Protein AF-A0A7T5RCH3-F1 (afdb_monomer_lite)

Secondary structure (DSSP, 8-state):
---SHHHHHHHHHHHHHHHHHTT--HHHHHHHHHHHHHTSHHHHHHHHHHHHHHHHHHTT-STT---SS-TTTHHHHHHHHHHHHHHHHHHHHHHHHHHHHHHHHHHHHHHHHHHHHHHHHHHHHHHHHHHHHTT-----HHHHHHTSPP-HHHHHHHHHHHHHHHHHHHHHHTT-

pLDDT: mean 76.49, std 12.59, range [43.56, 93.69]

Structure (mmCIF, N/CA/C/O backbone):
data_AF-A0A7T5RCH3-F1
#
_entry.id   AF-A0A7T5RCH3-F1
#
loop_
_atom_site.group_PDB
_atom_site.id
_atom_site.type_symbol
_atom_site.label_atom_id
_atom_site.label_alt_id
_atom_site.label_comp_id
_atom_site.label_asym_id
_atom_site.label_entity_id
_atom_site.label_seq_id
_atom_site.pdbx_PDB_ins_code
_atom_site.Cartn_x
_atom_site.Cartn_y
_atom_site.Cartn_z
_atom_site.occupancy
_atom_site.B_iso_or_equiv
_atom_site.auth_seq_id
_atom_site.auth_comp_id
_atom_site.auth_asym_id
_atom_site.auth_atom_id
_atom_site.pdbx_PDB_model_num
ATOM 1 N N . MET A 1 1 ? -32.963 -21.238 7.089 1.00 43.56 1 MET A N 1
ATOM 2 C CA . MET A 1 1 ? -32.958 -19.761 7.084 1.00 43.56 1 MET A CA 1
ATOM 3 C C . MET A 1 1 ? -31.568 -19.264 7.445 1.00 43.56 1 MET A C 1
ATOM 5 O O . MET A 1 1 ? -31.186 -19.370 8.603 1.00 43.56 1 MET A O 1
ATOM 9 N N . PRO A 1 2 ? -30.786 -18.849 6.441 1.00 51.53 2 PRO A N 1
ATOM 10 C CA . PRO A 1 2 ? -29.830 -17.753 6.627 1.00 51.53 2 PRO A CA 1
ATOM 11 C C . PRO A 1 2 ? -29.781 -16.801 5.396 1.00 51.53 2 PRO A C 1
ATOM 13 O O . PRO A 1 2 ? -30.253 -17.179 4.332 1.00 51.53 2 PRO A O 1
ATOM 16 N N . THR A 1 3 ? -29.162 -15.618 5.555 1.00 49.81 3 THR A N 1
ATOM 17 C CA . THR A 1 3 ? -28.469 -14.800 4.513 1.00 49.81 3 THR A CA 1
ATOM 18 C C . THR A 1 3 ? -29.142 -13.653 3.719 1.00 49.81 3 THR A C 1
ATOM 20 O O . THR A 1 3 ? -28.829 -13.486 2.542 1.00 49.81 3 THR A O 1
ATOM 23 N N . ASP A 1 4 ? -29.877 -12.726 4.352 1.00 52.31 4 ASP A N 1
ATOM 24 C CA . ASP A 1 4 ? -30.173 -11.414 3.710 1.00 52.31 4 ASP A CA 1
ATOM 25 C C . ASP A 1 4 ? -29.217 -10.269 4.105 1.00 52.31 4 ASP A C 1
ATOM 27 O O . ASP A 1 4 ? -28.968 -9.363 3.311 1.00 52.31 4 ASP A O 1
ATOM 31 N N . HIS A 1 5 ? -28.575 -10.318 5.276 1.00 52.34 5 HIS A N 1
ATOM 32 C CA . HIS A 1 5 ? -27.745 -9.192 5.737 1.00 52.34 5 HIS A CA 1
ATOM 33 C C . HIS A 1 5 ? -26.364 -9.084 5.062 1.00 52.34 5 HIS A C 1
ATOM 35 O O . HIS A 1 5 ? -25.821 -7.990 4.968 1.00 52.34 5 HIS A O 1
ATOM 41 N N . VAL A 1 6 ? -25.808 -10.182 4.531 1.00 51.22 6 VAL A N 1
ATOM 42 C CA . VAL A 1 6 ? -24.460 -10.186 3.914 1.00 51.22 6 VAL A CA 1
ATOM 43 C C . VAL A 1 6 ? -24.487 -9.757 2.438 1.00 51.22 6 VAL A C 1
ATOM 45 O O . VAL A 1 6 ? -23.517 -9.190 1.937 1.00 51.22 6 VAL A O 1
ATOM 48 N N . LYS A 1 7 ? -25.608 -9.961 1.726 1.00 46.22 7 LYS A N 1
ATOM 49 C CA . LYS A 1 7 ? -25.747 -9.532 0.320 1.00 46.22 7 LYS A CA 1
ATOM 50 C C . LYS A 1 7 ? -25.847 -8.010 0.176 1.00 46.22 7 LYS A C 1
ATOM 52 O O . LYS A 1 7 ? -25.325 -7.463 -0.794 1.00 46.22 7 LYS A O 1
ATOM 57 N N . SER A 1 8 ? -26.447 -7.327 1.151 1.00 52.16 8 SER A N 1
ATOM 58 C CA . SER A 1 8 ? -26.597 -5.866 1.139 1.00 52.16 8 SER A CA 1
ATOM 59 C C . SER A 1 8 ? -25.262 -5.126 1.257 1.00 52.16 8 SER A C 1
ATOM 61 O O . SER A 1 8 ? -25.078 -4.093 0.616 1.00 52.16 8 SER A O 1
ATOM 63 N N . SER A 1 9 ? -24.293 -5.674 1.998 1.00 53.88 9 SER A N 1
ATOM 64 C CA . SER A 1 9 ? -22.980 -5.045 2.196 1.00 53.88 9 SER A CA 1
ATOM 65 C C . SER A 1 9 ? -22.168 -4.956 0.899 1.00 53.88 9 SER A C 1
ATOM 67 O O . SER A 1 9 ? -21.557 -3.927 0.619 1.00 53.88 9 SER A O 1
ATOM 69 N N . HIS A 1 10 ? -22.210 -5.996 0.058 1.00 50.44 10 HIS A N 1
ATOM 70 C CA . HIS A 1 10 ? -21.542 -5.973 -1.249 1.00 50.44 10 HIS A CA 1
ATOM 71 C C . HIS A 1 10 ? -22.155 -4.939 -2.198 1.00 50.44 10 HIS A C 1
ATOM 73 O O . HIS A 1 10 ? -21.429 -4.266 -2.932 1.00 50.44 10 HIS A O 1
ATOM 79 N N . HIS A 1 11 ? -23.479 -4.790 -2.163 1.00 51.53 11 HIS A N 1
ATOM 80 C CA . HIS A 1 11 ? -24.181 -3.857 -3.034 1.00 51.53 11 HIS A CA 1
ATOM 81 C C . HIS A 1 11 ? -23.967 -2.396 -2.613 1.00 51.53 11 HIS A C 1
ATOM 83 O O . HIS A 1 11 ? -23.914 -1.526 -3.479 1.00 51.53 11 HIS A O 1
ATOM 89 N N . LEU A 1 12 ? -23.781 -2.133 -1.311 1.00 55.50 12 LEU A N 1
ATOM 90 C CA . LEU A 1 12 ? -23.448 -0.804 -0.788 1.00 55.50 12 LEU A CA 1
ATOM 91 C C . LEU A 1 12 ? -22.053 -0.343 -1.230 1.00 55.50 12 LEU A C 1
ATOM 93 O O . LEU A 1 12 ? -21.893 0.796 -1.666 1.00 55.50 12 LEU A O 1
ATOM 97 N N . ILE A 1 13 ? -21.051 -1.228 -1.186 1.00 55.00 13 ILE A N 1
ATOM 98 C CA . ILE A 1 13 ? -19.692 -0.902 -1.650 1.00 55.00 13 ILE A CA 1
ATOM 99 C C . ILE A 1 13 ? -19.693 -0.635 -3.164 1.00 55.00 13 ILE A C 1
ATOM 101 O O . ILE A 1 13 ? -19.118 0.357 -3.611 1.00 55.00 13 ILE A O 1
ATOM 105 N N . GLN A 1 14 ? -20.404 -1.457 -3.947 1.00 56.72 14 GLN A N 1
ATOM 106 C CA . GLN A 1 14 ? -20.543 -1.245 -5.392 1.00 56.72 14 GLN A CA 1
ATOM 107 C C . GLN A 1 14 ? -21.318 0.034 -5.739 1.00 56.72 14 GLN A C 1
ATOM 109 O O . GLN A 1 14 ? -20.950 0.715 -6.693 1.00 56.72 14 GLN A O 1
ATOM 114 N N . SER A 1 15 ? -22.356 0.405 -4.977 1.00 55.94 15 SER A N 1
ATOM 115 C CA . SER A 1 15 ? -23.106 1.644 -5.226 1.00 55.94 15 SER A CA 1
ATOM 116 C C . SER A 1 15 ? -22.305 2.900 -4.877 1.00 55.94 15 SER A C 1
ATOM 118 O O . SER A 1 15 ? -22.387 3.888 -5.604 1.00 55.94 15 SER A O 1
ATOM 120 N N . PHE A 1 16 ? -21.471 2.856 -3.830 1.00 55.66 16 PHE A N 1
ATOM 121 C CA . PHE A 1 16 ? -20.551 3.955 -3.510 1.00 55.66 16 PHE A CA 1
ATOM 122 C C . PHE A 1 16 ? -19.466 4.135 -4.582 1.00 55.66 16 PHE A C 1
ATOM 124 O O . PHE A 1 16 ? -19.156 5.267 -4.957 1.00 55.66 16 PHE A O 1
ATOM 131 N N . GLU A 1 17 ? -18.915 3.041 -5.122 1.00 54.72 17 GLU A N 1
ATOM 132 C CA . GLU A 1 17 ? -18.007 3.112 -6.275 1.00 54.72 17 GLU A CA 1
ATOM 133 C C . GLU A 1 17 ? -18.722 3.639 -7.532 1.00 54.72 17 GLU A C 1
ATOM 135 O O . GLU A 1 17 ? -18.164 4.476 -8.244 1.00 54.72 17 GLU A O 1
ATOM 140 N N . ALA A 1 18 ? -19.966 3.214 -7.784 1.00 52.56 18 ALA A N 1
ATOM 141 C CA . ALA A 1 18 ? -20.749 3.607 -8.957 1.00 52.56 18 ALA A CA 1
ATOM 142 C C . ALA A 1 18 ? -21.100 5.107 -8.991 1.00 52.56 18 ALA A C 1
ATOM 144 O O . ALA A 1 18 ? -20.992 5.732 -10.050 1.00 52.56 18 ALA A O 1
ATOM 145 N N . ASP A 1 19 ? -21.441 5.718 -7.853 1.00 55.50 19 ASP A N 1
ATOM 146 C CA . ASP A 1 19 ? -21.736 7.158 -7.792 1.00 55.50 19 ASP A CA 1
ATOM 147 C C . ASP A 1 19 ? -20.471 8.027 -7.902 1.00 55.50 19 ASP A C 1
ATOM 149 O O . ASP A 1 19 ? -20.482 9.087 -8.533 1.00 55.50 19 ASP A O 1
ATOM 153 N N . GLN A 1 20 ? -19.331 7.538 -7.404 1.00 54.44 20 GLN A N 1
ATOM 154 C CA . GLN A 1 20 ? -18.017 8.174 -7.582 1.00 54.44 20 GLN A CA 1
ATOM 155 C C . GLN A 1 20 ? -17.480 8.065 -9.022 1.00 54.44 20 GLN A C 1
ATOM 157 O O . GLN A 1 20 ? -16.565 8.802 -9.405 1.00 54.44 20 GLN A O 1
ATOM 162 N N . LEU A 1 21 ? -18.014 7.151 -9.838 1.00 53.50 21 LEU A N 1
ATOM 163 C CA . LEU A 1 21 ? -17.623 6.968 -11.240 1.00 53.50 21 LEU A CA 1
ATOM 164 C C . LEU A 1 21 ? -18.327 7.948 -12.192 1.00 53.50 21 LEU A C 1
ATOM 166 O O . LEU A 1 21 ? -17.796 8.233 -13.268 1.00 53.50 21 LEU A O 1
ATOM 170 N N . LYS A 1 22 ? -19.474 8.518 -11.798 1.00 53.25 22 LYS A N 1
ATOM 171 C CA . LYS A 1 22 ? -20.331 9.318 -12.692 1.00 53.25 22 LYS A CA 1
ATOM 172 C C . LYS A 1 22 ? -19.763 10.702 -13.044 1.00 53.25 22 LYS A C 1
ATOM 174 O O . LYS A 1 22 ? -20.116 11.248 -14.082 1.00 53.25 22 LYS A O 1
ATOM 179 N N . ASN A 1 23 ? -18.823 11.216 -12.244 1.00 53.50 23 ASN A N 1
ATOM 180 C CA . ASN A 1 23 ? -18.132 12.496 -12.466 1.00 53.50 23 ASN A CA 1
ATOM 181 C C . ASN A 1 23 ? -16.601 12.348 -12.577 1.00 53.50 23 ASN A C 1
ATOM 183 O O . ASN A 1 23 ? -15.857 13.273 -12.250 1.00 53.50 23 ASN A O 1
ATOM 187 N N . ARG A 1 24 ? -16.092 11.192 -13.030 1.00 58.94 24 ARG A N 1
ATOM 188 C CA . ARG A 1 24 ? -14.644 11.016 -13.218 1.00 58.94 24 ARG A CA 1
ATOM 189 C C . ARG A 1 24 ? -14.168 11.855 -14.411 1.00 58.94 24 ARG A C 1
ATOM 191 O O . ARG A 1 24 ? -14.601 11.605 -15.538 1.00 58.94 24 ARG A O 1
ATOM 198 N N . PRO A 1 25 ? -13.236 12.801 -14.223 1.00 67.94 25 PRO A N 1
ATOM 199 C CA . PRO A 1 25 ? -12.561 13.418 -15.351 1.00 67.94 25 PRO A CA 1
ATOM 200 C C . PRO A 1 25 ? -11.843 12.334 -16.171 1.00 67.94 25 PRO A C 1
ATOM 202 O O . PRO A 1 25 ? -11.264 11.394 -15.620 1.00 67.94 25 PRO A O 1
ATOM 205 N N . LYS A 1 26 ? -11.906 12.450 -17.503 1.00 65.62 26 LYS A N 1
ATOM 206 C CA . LYS A 1 26 ? -11.494 11.402 -18.461 1.00 65.62 26 LYS A CA 1
ATOM 207 C C . LYS A 1 26 ? -10.069 10.871 -18.229 1.00 65.62 26 LYS A C 1
ATOM 209 O O . LYS A 1 26 ? -9.797 9.716 -18.542 1.00 65.62 26 LYS A O 1
ATOM 214 N N . PHE A 1 27 ? -9.185 11.672 -17.628 1.00 65.62 27 PHE A N 1
ATOM 215 C CA . PHE A 1 27 ? -7.818 11.268 -17.289 1.00 65.62 27 PHE A CA 1
ATOM 216 C C . PHE A 1 27 ? -7.749 10.117 -16.274 1.00 65.62 27 PHE A C 1
ATOM 218 O O . PHE A 1 27 ? -6.837 9.304 -16.360 1.00 65.62 27 PHE A O 1
ATOM 225 N N . ILE A 1 28 ? -8.715 9.992 -15.356 1.00 66.06 28 ILE A N 1
ATOM 226 C CA . ILE A 1 28 ? -8.702 8.923 -14.345 1.00 66.06 28 ILE A CA 1
ATOM 227 C C . ILE A 1 28 ? -9.024 7.568 -14.981 1.00 66.06 28 ILE A C 1
ATOM 229 O O . ILE A 1 28 ? -8.384 6.574 -14.661 1.00 66.06 28 ILE A O 1
ATOM 233 N N . GLN A 1 29 ? -9.954 7.527 -15.940 1.00 70.12 29 GLN A N 1
ATOM 234 C CA . GLN A 1 29 ? -10.262 6.293 -16.676 1.00 70.12 29 GLN A CA 1
ATOM 235 C C . GLN A 1 29 ? -9.066 5.819 -17.512 1.00 70.12 29 GLN A C 1
ATOM 237 O O . GLN A 1 29 ? -8.827 4.620 -17.646 1.00 70.12 29 GLN A O 1
ATOM 242 N N . ILE A 1 30 ? -8.308 6.768 -18.069 1.00 67.44 30 ILE A N 1
ATOM 243 C CA . ILE A 1 30 ? -7.071 6.482 -18.797 1.00 67.44 30 ILE A CA 1
ATOM 244 C C . ILE A 1 30 ? -6.010 5.963 -17.821 1.00 67.44 30 ILE A C 1
ATOM 246 O O . ILE A 1 30 ? -5.424 4.918 -18.082 1.00 67.44 30 ILE A O 1
ATOM 250 N N . ALA A 1 31 ? -5.821 6.621 -16.674 1.00 66.75 31 ALA A N 1
ATOM 251 C CA . ALA A 1 31 ? -4.885 6.185 -15.639 1.00 66.75 31 ALA A CA 1
ATOM 252 C C . ALA A 1 31 ? -5.197 4.772 -15.117 1.00 66.75 31 ALA A C 1
ATOM 254 O O . ALA A 1 31 ? -4.275 3.992 -14.901 1.00 66.75 31 ALA A O 1
ATOM 255 N N . ASP A 1 32 ? -6.473 4.401 -14.982 1.00 68.62 32 ASP A N 1
ATOM 256 C CA . ASP A 1 32 ? -6.874 3.059 -14.545 1.00 68.62 32 ASP A CA 1
ATOM 257 C C . ASP A 1 32 ? -6.540 1.975 -15.562 1.00 68.62 32 ASP A C 1
ATOM 259 O O . ASP A 1 32 ? -5.973 0.941 -15.207 1.00 68.62 32 ASP A O 1
ATOM 263 N N . ARG A 1 33 ? -6.823 2.225 -16.844 1.00 71.06 33 ARG A N 1
ATOM 264 C CA . ARG A 1 33 ? -6.432 1.300 -17.916 1.00 71.06 33 ARG A CA 1
ATOM 265 C C . ARG A 1 33 ? -4.919 1.186 -18.025 1.00 71.06 33 ARG A C 1
ATOM 267 O O . ARG A 1 33 ? -4.406 0.084 -18.169 1.00 71.06 33 ARG A O 1
ATOM 274 N N . LEU A 1 34 ? -4.215 2.310 -17.922 1.00 69.62 34 LEU A N 1
ATOM 275 C CA . LEU A 1 34 ? -2.758 2.337 -17.923 1.00 69.62 34 LEU A CA 1
ATOM 276 C C . LEU A 1 34 ? -2.191 1.560 -16.732 1.00 69.62 34 LEU A C 1
ATOM 278 O O . LEU A 1 34 ? -1.319 0.728 -16.925 1.00 69.62 34 LEU A O 1
ATOM 282 N N . THR A 1 35 ? -2.728 1.739 -15.526 1.00 71.62 35 THR A N 1
ATOM 283 C CA . THR A 1 35 ? -2.286 1.005 -14.329 1.00 71.62 35 THR A CA 1
ATOM 284 C C . THR A 1 35 ? -2.465 -0.506 -14.493 1.00 71.62 35 THR A C 1
ATOM 286 O O . THR A 1 35 ? -1.573 -1.273 -14.138 1.00 71.62 35 THR A O 1
ATOM 289 N N . LEU A 1 36 ? -3.586 -0.946 -15.074 1.00 71.19 36 LEU A N 1
ATOM 290 C CA . LEU A 1 36 ? -3.833 -2.364 -15.361 1.00 71.19 36 LEU A CA 1
ATOM 291 C C . LEU A 1 36 ? -2.871 -2.928 -16.418 1.00 71.19 36 LEU A C 1
ATOM 293 O O . LEU A 1 36 ? -2.423 -4.066 -16.294 1.00 71.19 36 LEU A O 1
ATOM 297 N N . LEU A 1 37 ? -2.537 -2.138 -17.442 1.00 66.94 37 LEU A N 1
ATOM 298 C CA . LEU A 1 37 ? -1.593 -2.531 -18.490 1.00 66.94 37 LEU A CA 1
ATOM 299 C C . LEU A 1 37 ? -0.149 -2.579 -17.969 1.00 66.94 37 LEU A C 1
ATOM 301 O O . LEU A 1 37 ? 0.542 -3.568 -18.194 1.00 66.94 37 LEU A O 1
ATOM 305 N N . PHE A 1 38 ? 0.283 -1.559 -17.225 1.00 71.19 38 PHE A N 1
ATOM 306 C CA . PHE A 1 38 ? 1.629 -1.463 -16.653 1.00 71.19 38 PHE A CA 1
ATOM 307 C C . PHE A 1 38 ? 1.869 -2.443 -15.498 1.00 71.19 38 PHE A C 1
ATOM 309 O O . PHE A 1 38 ? 3.001 -2.864 -15.280 1.00 71.19 38 PHE A O 1
ATOM 316 N N . GLY A 1 39 ? 0.820 -2.845 -14.776 1.00 66.88 39 GLY A N 1
ATOM 317 C CA . GLY A 1 39 ? 0.901 -3.869 -13.731 1.00 66.88 39 GLY A CA 1
ATOM 318 C C . GLY A 1 39 ? 0.959 -5.308 -14.257 1.00 66.88 39 GLY A C 1
ATOM 319 O O . GLY A 1 39 ? 1.123 -6.237 -13.469 1.00 66.88 39 GLY A O 1
ATOM 320 N N . SER A 1 40 ? 0.808 -5.521 -15.569 1.00 80.38 40 SER A N 1
ATOM 321 C CA . SER A 1 40 ? 0.831 -6.856 -16.163 1.00 80.38 40 SER A CA 1
ATOM 322 C C . SER A 1 40 ? 2.256 -7.318 -16.455 1.00 80.38 40 SER A C 1
ATOM 324 O O . SER A 1 40 ? 3.040 -6.617 -17.096 1.00 80.38 40 SER A O 1
ATOM 326 N N . ILE A 1 41 ? 2.556 -8.572 -16.103 1.00 81.75 41 ILE A N 1
ATOM 327 C CA . ILE A 1 41 ? 3.815 -9.241 -16.468 1.00 81.75 41 ILE A CA 1
ATOM 328 C C . ILE A 1 41 ? 4.062 -9.232 -17.988 1.00 81.75 41 ILE A C 1
ATOM 330 O O . ILE A 1 41 ? 5.204 -9.235 -18.441 1.00 81.75 41 ILE A O 1
ATOM 334 N N . SER A 1 42 ? 2.994 -9.150 -18.789 1.00 82.44 42 SER A N 1
ATOM 335 C CA . SER A 1 42 ? 3.081 -9.087 -20.252 1.00 82.44 42 SER A CA 1
ATOM 336 C C . SER A 1 42 ? 3.725 -7.789 -20.754 1.00 82.44 42 SER A C 1
ATOM 338 O O . SER A 1 42 ? 4.464 -7.820 -21.735 1.00 82.44 42 SER A O 1
ATOM 340 N N . PHE A 1 43 ? 3.492 -6.655 -20.081 1.00 84.12 43 PHE A N 1
ATOM 341 C CA . PHE A 1 43 ? 4.088 -5.368 -20.457 1.00 84.12 43 PHE A CA 1
ATOM 342 C C . PHE A 1 43 ? 5.599 -5.344 -20.194 1.00 84.12 43 PHE A C 1
ATOM 344 O O . PHE A 1 43 ? 6.369 -4.835 -21.008 1.00 84.12 43 PHE A O 1
ATOM 351 N N . PHE A 1 44 ? 6.034 -5.954 -19.089 1.00 84.75 44 PHE A N 1
ATOM 352 C CA . PHE A 1 44 ? 7.454 -6.117 -18.784 1.00 84.75 44 PHE A CA 1
ATOM 353 C C . PHE A 1 44 ? 8.172 -6.945 -19.860 1.00 84.75 44 PHE A C 1
ATOM 355 O O . PHE A 1 44 ? 9.215 -6.533 -20.366 1.00 84.75 44 PHE A O 1
ATOM 362 N N . ILE A 1 45 ? 7.585 -8.079 -20.260 1.00 88.19 45 ILE A N 1
ATOM 363 C CA . ILE A 1 45 ? 8.148 -8.950 -21.303 1.00 88.19 45 ILE A CA 1
ATOM 364 C C . ILE A 1 45 ? 8.228 -8.219 -22.650 1.00 88.19 45 ILE A C 1
ATOM 366 O O . ILE A 1 45 ? 9.238 -8.329 -23.343 1.00 88.19 45 ILE A O 1
ATOM 370 N N . LEU A 1 46 ? 7.197 -7.444 -23.008 1.00 89.31 46 LEU A N 1
ATOM 371 C CA . LEU A 1 46 ? 7.185 -6.646 -24.236 1.00 89.31 46 LEU A CA 1
ATOM 372 C C . LEU A 1 46 ? 8.343 -5.636 -24.272 1.00 89.31 46 LEU A C 1
ATOM 374 O O . LEU A 1 46 ? 9.042 -5.558 -25.279 1.00 89.31 46 LEU A O 1
ATOM 378 N N . ASN A 1 47 ? 8.576 -4.905 -23.178 1.00 88.19 47 ASN A N 1
ATOM 379 C CA . ASN A 1 47 ? 9.686 -3.950 -23.087 1.00 88.19 47 ASN A CA 1
ATOM 380 C C . ASN A 1 47 ? 11.051 -4.632 -23.129 1.00 88.19 47 ASN A C 1
ATOM 382 O O . ASN A 1 47 ? 11.941 -4.185 -23.847 1.00 88.19 47 ASN A O 1
ATOM 386 N N . ALA A 1 48 ? 11.210 -5.753 -22.422 1.00 88.44 48 ALA A N 1
ATOM 387 C CA . ALA A 1 48 ? 12.443 -6.531 -22.477 1.00 88.44 48 ALA A CA 1
ATOM 388 C C . ALA A 1 48 ? 12.758 -6.986 -23.914 1.00 88.44 48 ALA A C 1
ATOM 390 O O . ALA A 1 48 ? 13.894 -6.859 -24.371 1.00 88.44 48 ALA A O 1
ATOM 391 N N . LEU A 1 49 ? 11.746 -7.455 -24.653 1.00 92.31 49 LEU A N 1
ATOM 392 C CA . LEU A 1 49 ? 11.891 -7.845 -26.055 1.00 92.31 49 LEU A CA 1
ATOM 393 C C . LEU A 1 49 ? 12.235 -6.639 -26.939 1.00 92.31 49 LEU A C 1
ATOM 395 O O . LEU A 1 49 ? 13.140 -6.740 -27.765 1.00 92.31 49 LEU A O 1
ATOM 399 N N . LEU A 1 50 ? 11.576 -5.495 -26.733 1.00 89.88 50 LEU A N 1
ATOM 400 C CA . LEU A 1 50 ? 11.877 -4.247 -27.438 1.00 89.88 50 LEU A CA 1
ATOM 401 C C . LEU A 1 50 ? 13.349 -3.843 -27.260 1.00 89.88 50 LEU A C 1
ATOM 403 O O . LEU A 1 50 ? 14.015 -3.546 -28.251 1.00 89.88 50 LEU A O 1
ATOM 407 N N . PHE A 1 51 ? 13.882 -3.890 -26.034 1.00 88.88 51 PHE A N 1
ATOM 408 C CA . PHE A 1 51 ? 15.290 -3.577 -25.770 1.00 88.88 51 PHE A CA 1
ATOM 409 C C . PHE A 1 51 ? 16.242 -4.558 -26.450 1.00 88.88 51 PHE A C 1
ATOM 411 O O . PHE A 1 51 ? 17.220 -4.131 -27.060 1.00 88.88 51 PHE A O 1
ATOM 418 N N . ILE A 1 52 ? 15.948 -5.861 -26.404 1.00 88.75 52 ILE A N 1
ATOM 419 C CA . ILE A 1 52 ? 16.759 -6.883 -27.081 1.00 88.75 52 ILE A CA 1
ATOM 420 C C . ILE A 1 52 ? 16.792 -6.626 -28.592 1.00 88.75 52 ILE A C 1
ATOM 422 O O . ILE A 1 52 ? 17.864 -6.643 -29.197 1.00 88.75 52 ILE A O 1
ATOM 426 N N . VAL A 1 53 ? 15.635 -6.345 -29.199 1.00 87.56 53 VAL A N 1
ATOM 427 C CA . VAL A 1 53 ? 15.526 -6.036 -30.632 1.00 87.56 53 VAL A CA 1
ATOM 428 C C . VAL A 1 53 ? 16.277 -4.747 -30.972 1.00 87.56 53 VAL A C 1
ATOM 430 O O . VAL A 1 53 ? 17.017 -4.717 -31.954 1.00 87.56 53 VAL A O 1
ATOM 433 N N . TRP A 1 54 ? 16.153 -3.702 -30.149 1.00 85.56 54 TRP A N 1
ATOM 434 C CA . TRP A 1 54 ? 16.852 -2.432 -30.357 1.00 85.56 54 TRP A CA 1
ATOM 435 C C . TRP A 1 54 ? 18.371 -2.600 -30.321 1.00 85.56 54 TRP A C 1
ATOM 437 O O . TRP A 1 54 ? 19.072 -2.095 -31.201 1.00 85.56 54 TRP A O 1
ATOM 447 N N . ILE A 1 55 ? 18.883 -3.342 -29.336 1.00 84.19 55 ILE A N 1
ATOM 448 C CA . ILE A 1 55 ? 20.313 -3.638 -29.212 1.00 84.19 55 ILE A CA 1
ATOM 449 C C . ILE A 1 55 ? 20.780 -4.478 -30.406 1.00 84.19 55 ILE A C 1
ATOM 451 O O . ILE A 1 55 ? 21.806 -4.155 -31.000 1.00 84.19 55 ILE A O 1
ATOM 455 N N . ALA A 1 56 ? 20.029 -5.508 -30.812 1.00 83.56 56 ALA A N 1
ATOM 456 C CA . ALA A 1 56 ? 20.381 -6.347 -31.959 1.00 83.56 56 ALA A CA 1
ATOM 457 C C . ALA A 1 56 ? 20.477 -5.544 -33.272 1.00 83.56 56 ALA A C 1
ATOM 459 O O . ALA A 1 56 ? 21.429 -5.721 -34.034 1.00 83.56 56 ALA A O 1
ATOM 460 N N . ILE A 1 57 ? 19.543 -4.616 -33.514 1.00 82.06 57 ILE A N 1
ATOM 461 C CA . ILE A 1 57 ? 19.572 -3.728 -34.688 1.00 82.06 57 ILE A CA 1
ATOM 462 C C . ILE A 1 57 ? 20.787 -2.789 -34.626 1.00 82.06 57 ILE A C 1
ATOM 464 O O . ILE A 1 57 ? 21.527 -2.681 -35.603 1.00 82.06 57 ILE A O 1
ATOM 468 N N . ASN A 1 58 ? 21.043 -2.154 -33.478 1.00 78.81 58 ASN A N 1
ATOM 469 C CA . ASN A 1 58 ? 22.119 -1.163 -33.345 1.00 78.81 58 ASN A CA 1
ATOM 470 C C . ASN A 1 58 ? 23.527 -1.766 -33.172 1.00 78.81 58 ASN A C 1
ATOM 472 O O . ASN A 1 58 ? 24.515 -1.066 -33.370 1.00 78.81 58 ASN A O 1
ATOM 476 N N . THR A 1 59 ? 23.644 -3.064 -32.875 1.00 74.94 59 THR A N 1
ATOM 477 C CA . THR A 1 59 ? 24.933 -3.791 -32.832 1.00 74.94 59 THR A CA 1
ATOM 478 C C . THR A 1 59 ? 25.374 -4.272 -34.226 1.00 74.94 59 THR A C 1
ATOM 480 O O . THR A 1 59 ? 26.418 -4.900 -34.373 1.00 74.94 59 THR A O 1
ATOM 483 N N . GLY A 1 60 ? 24.602 -3.976 -35.279 1.00 68.44 60 GLY A N 1
ATOM 484 C CA . GLY A 1 60 ? 24.968 -4.323 -36.655 1.00 68.44 60 GLY A CA 1
ATOM 485 C C . GLY A 1 60 ? 24.714 -5.789 -37.021 1.00 68.44 60 GLY A C 1
ATOM 486 O O . GLY A 1 60 ? 25.215 -6.258 -38.038 1.00 68.44 60 GLY A O 1
ATOM 487 N N . PHE A 1 61 ? 23.911 -6.514 -36.231 1.00 63.97 61 PHE A N 1
ATOM 488 C CA . PHE A 1 61 ? 23.491 -7.886 -36.550 1.00 63.97 61 PHE A CA 1
ATOM 489 C C . PHE A 1 61 ? 22.522 -7.952 -37.744 1.00 63.97 61 PHE A C 1
ATOM 491 O O . PHE A 1 61 ? 22.308 -9.028 -38.300 1.00 63.97 61 PHE A O 1
ATOM 498 N N . VAL A 1 62 ? 21.929 -6.818 -38.142 1.00 67.81 62 VAL A N 1
ATOM 499 C CA . VAL A 1 62 ? 20.975 -6.726 -39.254 1.00 67.81 62 VAL A CA 1
ATOM 500 C C . VAL A 1 62 ? 21.664 -6.101 -40.476 1.00 67.81 62 VAL A C 1
ATOM 502 O O . VAL A 1 62 ? 21.894 -4.888 -40.491 1.00 67.81 62 VAL A O 1
ATOM 505 N N . PRO A 1 63 ? 21.977 -6.887 -41.523 1.00 55.25 63 PRO A N 1
ATOM 506 C CA . PRO A 1 63 ? 22.697 -6.416 -42.702 1.00 55.25 63 PRO A CA 1
ATOM 507 C C . PRO A 1 63 ? 21.760 -5.639 -43.640 1.00 55.25 63 PRO A C 1
ATOM 509 O O . PRO A 1 63 ? 21.398 -6.141 -44.692 1.00 55.25 63 PRO A O 1
ATOM 512 N N . PHE A 1 64 ? 21.309 -4.449 -43.228 1.00 62.91 64 PHE A N 1
ATOM 513 C CA . PHE A 1 64 ? 20.682 -3.419 -44.086 1.00 62.91 64 PHE A CA 1
ATOM 514 C C . PHE A 1 64 ? 20.324 -2.122 -43.332 1.00 62.91 64 PHE A C 1
ATOM 516 O O . PHE A 1 64 ? 19.890 -1.154 -43.956 1.00 62.91 64 PHE A O 1
ATOM 523 N N . VAL A 1 65 ? 20.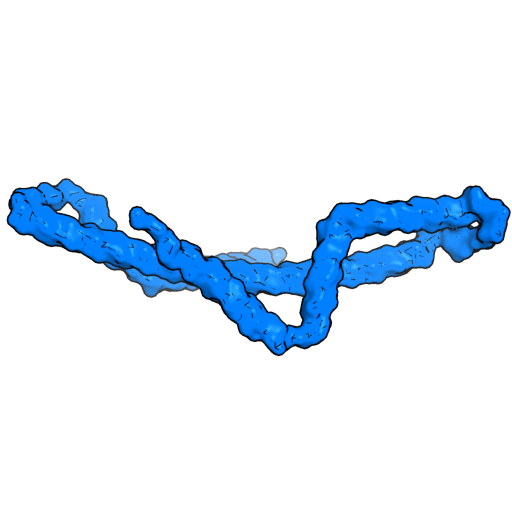464 -2.085 -42.000 1.00 67.88 65 VAL A N 1
ATOM 524 C CA . VAL A 1 65 ? 20.065 -0.931 -41.183 1.00 67.88 65 VAL A CA 1
ATOM 525 C C . VAL A 1 65 ? 21.315 -0.154 -40.754 1.00 67.88 65 VAL A C 1
ATOM 527 O O . VAL A 1 65 ? 22.199 -0.747 -40.133 1.00 67.88 65 VAL A O 1
ATOM 530 N N . PRO A 1 66 ? 21.432 1.149 -41.075 1.00 67.69 66 PRO A N 1
ATOM 531 C CA . PRO A 1 66 ? 22.522 1.968 -40.558 1.00 67.69 66 PRO A CA 1
ATOM 532 C C . PRO A 1 66 ? 22.423 2.071 -39.031 1.00 67.69 66 PRO A C 1
ATOM 534 O O . PRO A 1 66 ? 21.336 2.265 -38.487 1.00 67.69 66 PRO A O 1
ATOM 537 N N . VAL A 1 67 ? 23.563 1.947 -38.345 1.00 68.62 67 VAL A N 1
ATOM 538 C CA . VAL A 1 67 ? 23.649 2.094 -36.884 1.00 68.62 67 VAL A CA 1
ATOM 539 C C . VAL A 1 67 ? 23.239 3.521 -36.517 1.00 68.62 67 VAL A C 1
ATOM 541 O O . VAL A 1 67 ? 23.965 4.470 -36.809 1.00 68.62 67 VAL A O 1
ATOM 544 N N . PHE A 1 68 ? 22.055 3.667 -35.922 1.00 71.94 68 PHE A N 1
ATOM 545 C CA . PHE A 1 68 ? 21.465 4.966 -35.590 1.00 71.94 68 PHE A CA 1
ATOM 546 C C . PHE A 1 68 ? 21.741 5.379 -34.139 1.00 71.94 68 PHE A C 1
ATOM 548 O O . PHE A 1 68 ? 21.875 6.566 -33.857 1.00 71.94 68 PHE A O 1
ATOM 555 N N . ASP A 1 69 ? 21.882 4.409 -33.232 1.00 78.50 69 ASP A N 1
ATOM 556 C CA . ASP A 1 69 ? 22.182 4.613 -31.812 1.00 78.50 69 ASP A CA 1
ATOM 557 C C . ASP A 1 69 ? 23.443 3.810 -31.425 1.00 78.50 69 ASP A C 1
ATOM 559 O O . ASP A 1 69 ? 23.339 2.688 -30.926 1.00 78.50 69 ASP A O 1
ATOM 563 N N . PRO A 1 70 ? 24.657 4.323 -31.714 1.00 75.31 70 PRO A N 1
ATOM 564 C CA . PRO A 1 70 ? 25.904 3.667 -31.331 1.00 75.31 70 PRO A CA 1
ATOM 565 C C . PRO A 1 70 ? 26.032 3.546 -29.811 1.00 75.31 70 PRO A C 1
ATOM 567 O O . PRO A 1 70 ? 25.512 4.375 -29.061 1.00 75.31 70 PRO A O 1
ATOM 570 N N . TYR A 1 71 ? 26.798 2.556 -29.345 1.00 73.19 71 TYR A N 1
ATOM 571 C CA . TYR A 1 71 ? 27.177 2.449 -27.933 1.00 73.19 71 TYR A CA 1
ATOM 572 C C . TYR A 1 71 ? 27.760 3.796 -27.458 1.00 73.19 71 TYR A C 1
ATOM 574 O O . TYR A 1 71 ? 28.721 4.269 -28.074 1.00 73.19 71 TYR A O 1
ATOM 582 N N . PRO A 1 72 ? 27.193 4.457 -26.427 1.00 74.56 72 PRO A N 1
ATOM 583 C CA . PRO A 1 72 ? 26.462 3.907 -25.273 1.00 74.56 72 PRO A CA 1
ATOM 584 C C . PRO A 1 72 ? 24.911 3.940 -25.326 1.00 74.56 72 PRO A C 1
ATOM 586 O O . PRO A 1 72 ? 24.281 3.921 -24.273 1.00 74.56 72 PRO A O 1
ATOM 589 N N . PHE A 1 73 ? 24.279 3.973 -26.505 1.00 84.12 73 PHE A N 1
ATOM 590 C CA . PHE A 1 73 ? 22.812 3.989 -26.686 1.00 84.12 73 PHE A CA 1
ATOM 591 C C . PHE A 1 73 ? 22.105 5.187 -26.020 1.00 84.12 73 PHE A C 1
ATOM 593 O O . PHE A 1 73 ? 21.265 5.044 -25.119 1.00 84.12 73 PHE A O 1
ATOM 600 N N . ILE A 1 74 ? 22.467 6.406 -26.428 1.00 84.50 74 ILE A N 1
ATOM 601 C CA . ILE A 1 74 ? 21.949 7.638 -25.814 1.00 84.50 74 ILE A CA 1
ATOM 602 C C . ILE A 1 74 ? 20.443 7.812 -26.045 1.00 84.50 74 ILE A C 1
ATOM 604 O O . ILE A 1 74 ? 19.736 8.289 -25.155 1.00 84.50 74 ILE A O 1
ATOM 608 N N . LEU A 1 75 ? 19.933 7.395 -27.208 1.00 86.25 75 LEU A N 1
ATOM 609 C CA . LEU A 1 75 ? 18.517 7.545 -27.547 1.00 86.25 75 LEU A CA 1
ATOM 610 C C . LEU A 1 75 ? 17.647 6.565 -26.765 1.00 86.25 75 LEU A C 1
ATOM 612 O O . LEU A 1 75 ? 16.617 6.967 -26.218 1.00 86.25 75 LEU A O 1
ATOM 616 N N . LEU A 1 76 ? 18.086 5.308 -26.650 1.00 87.81 76 LEU A N 1
ATOM 617 C CA . LEU A 1 76 ? 17.422 4.321 -25.800 1.00 87.81 76 LEU A CA 1
ATOM 618 C C . LEU A 1 76 ? 17.396 4.791 -24.344 1.00 87.81 76 LEU A C 1
ATOM 620 O O . LEU A 1 76 ? 16.347 4.764 -23.708 1.00 87.81 76 LEU A O 1
ATOM 624 N N . THR A 1 77 ? 18.523 5.289 -23.829 1.00 88.69 77 THR A N 1
ATOM 625 C CA . THR A 1 77 ? 18.617 5.771 -22.442 1.00 88.69 77 THR A CA 1
ATOM 626 C C . THR A 1 77 ? 17.650 6.928 -22.173 1.00 88.69 77 THR A C 1
ATOM 628 O O . THR A 1 77 ? 16.940 6.929 -21.165 1.00 88.69 77 THR A O 1
ATOM 631 N N . MET A 1 78 ? 17.566 7.892 -23.095 1.00 90.06 78 MET A N 1
ATOM 632 C CA . MET A 1 78 ? 16.600 8.994 -23.029 1.00 90.06 78 MET A CA 1
ATOM 633 C C . MET A 1 78 ? 15.156 8.478 -22.993 1.00 90.06 78 MET A C 1
ATOM 635 O O . MET A 1 78 ? 14.388 8.878 -22.118 1.00 90.06 78 MET A O 1
ATOM 639 N N . PHE A 1 79 ? 14.798 7.555 -23.890 1.00 89.31 79 PHE A N 1
ATOM 640 C CA . PHE A 1 79 ? 13.453 6.981 -23.937 1.00 89.31 79 PHE A CA 1
ATOM 641 C C . PHE A 1 79 ? 13.089 6.247 -22.639 1.00 89.31 79 PHE A C 1
ATOM 643 O O . PHE A 1 79 ? 12.044 6.525 -22.055 1.00 89.31 79 PHE A O 1
ATOM 650 N N . VAL A 1 80 ? 13.984 5.390 -22.136 1.00 90.25 80 VAL A N 1
ATOM 651 C CA . VAL A 1 80 ? 13.782 4.634 -20.889 1.00 90.25 80 VAL A CA 1
ATOM 652 C C . VAL A 1 80 ? 13.634 5.563 -19.686 1.00 90.25 80 VAL A C 1
ATOM 654 O O . VAL A 1 80 ? 12.764 5.351 -18.844 1.00 90.25 80 VAL A O 1
ATOM 657 N N . SER A 1 81 ? 14.451 6.616 -19.594 1.00 93.69 81 SER A N 1
ATOM 658 C CA . SER A 1 81 ? 14.339 7.585 -18.496 1.00 93.69 81 SER A CA 1
ATOM 659 C C . SER A 1 81 ? 12.995 8.317 -18.498 1.00 93.69 81 SER A C 1
ATOM 661 O O . SER A 1 81 ? 12.376 8.477 -17.444 1.00 93.69 81 SER A O 1
ATOM 663 N N . LEU A 1 82 ? 12.504 8.705 -19.678 1.00 93.06 82 LEU A N 1
ATOM 664 C CA . LEU A 1 82 ? 11.200 9.337 -19.821 1.00 93.06 82 LEU A CA 1
ATOM 665 C C . LEU A 1 82 ? 10.075 8.360 -19.454 1.00 93.06 82 LEU A C 1
ATOM 667 O O . LEU A 1 82 ? 9.179 8.716 -18.688 1.00 93.06 82 LEU A O 1
ATOM 671 N N . GLU A 1 83 ? 10.147 7.124 -19.949 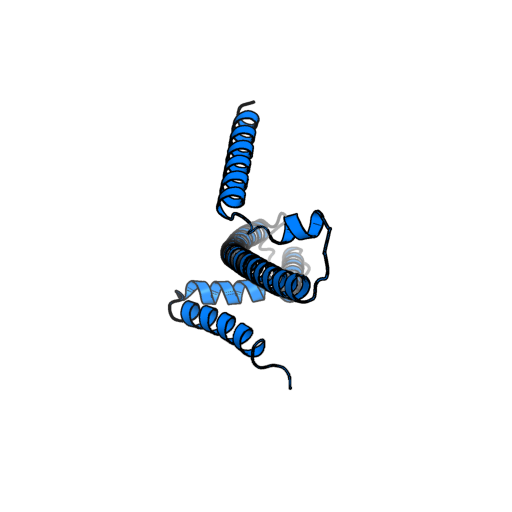1.00 89.81 83 GLU A N 1
ATOM 672 C CA . GLU A 1 83 ? 9.201 6.057 -19.620 1.00 89.81 83 GLU A CA 1
ATOM 673 C C . GLU A 1 83 ? 9.132 5.814 -18.103 1.00 89.81 83 GLU A C 1
ATOM 675 O O . GLU A 1 83 ? 8.042 5.788 -17.528 1.00 89.81 83 GLU A O 1
ATOM 680 N N . ALA A 1 84 ? 10.281 5.735 -17.428 1.00 90.19 84 ALA A N 1
ATOM 681 C CA . ALA A 1 84 ? 10.357 5.546 -15.982 1.00 90.19 84 ALA A CA 1
ATOM 682 C C . ALA A 1 84 ? 9.683 6.685 -15.193 1.00 90.19 84 ALA A C 1
ATOM 684 O O . ALA A 1 84 ? 9.001 6.423 -14.199 1.00 90.19 84 ALA A O 1
ATOM 685 N N . ILE A 1 85 ? 9.821 7.941 -15.638 1.00 93.12 85 ILE A N 1
ATOM 686 C CA . ILE A 1 85 ? 9.132 9.088 -15.022 1.00 93.12 85 ILE A CA 1
ATOM 687 C C . ILE A 1 85 ? 7.613 8.934 -15.160 1.00 93.12 85 ILE A C 1
ATOM 689 O O . ILE A 1 85 ? 6.891 9.090 -14.172 1.00 93.12 85 ILE A O 1
ATOM 693 N N . PHE A 1 86 ? 7.118 8.585 -16.351 1.00 87.44 86 PHE A N 1
ATOM 694 C CA . PHE A 1 86 ? 5.687 8.355 -16.570 1.00 87.44 86 PHE A CA 1
ATOM 695 C C . PHE A 1 86 ? 5.146 7.219 -15.696 1.00 87.44 86 PHE A C 1
ATOM 697 O O . PHE A 1 86 ? 4.109 7.387 -15.050 1.00 87.44 86 PHE A O 1
ATOM 704 N N . LEU A 1 87 ? 5.864 6.095 -15.622 1.00 86.69 87 LEU A N 1
ATOM 705 C CA . LEU A 1 87 ? 5.502 4.967 -14.764 1.00 86.69 87 LEU A CA 1
ATOM 706 C C . LEU A 1 87 ? 5.440 5.382 -13.292 1.00 86.69 87 LEU A C 1
ATOM 708 O O . LEU A 1 87 ? 4.456 5.087 -12.617 1.00 86.69 87 LEU A O 1
ATOM 712 N N . SER A 1 88 ? 6.442 6.118 -12.809 1.00 90.25 88 SER A N 1
ATOM 713 C CA . SER A 1 88 ? 6.495 6.599 -11.426 1.00 90.25 88 SER A CA 1
ATOM 714 C C . SER A 1 88 ? 5.299 7.490 -11.075 1.00 90.25 88 SER A C 1
ATOM 716 O O . SER A 1 88 ? 4.661 7.291 -10.042 1.00 90.25 88 SER A O 1
ATOM 718 N N . ILE A 1 89 ? 4.917 8.418 -11.962 1.00 89.38 89 ILE A N 1
ATOM 719 C CA . ILE A 1 89 ? 3.750 9.292 -11.756 1.00 89.38 89 ILE A CA 1
ATOM 720 C C . ILE A 1 89 ? 2.452 8.479 -11.695 1.00 89.38 89 ILE A C 1
ATOM 722 O O . ILE A 1 89 ? 1.617 8.718 -10.822 1.00 89.38 89 ILE A O 1
ATOM 726 N N . ILE A 1 90 ? 2.273 7.510 -12.597 1.00 83.94 90 ILE A N 1
ATOM 727 C CA . ILE A 1 90 ? 1.081 6.649 -12.621 1.00 83.94 90 ILE A CA 1
ATOM 728 C C . ILE A 1 90 ? 1.007 5.800 -11.352 1.00 83.94 90 ILE A C 1
ATOM 730 O O . ILE A 1 90 ? -0.053 5.713 -10.728 1.00 83.94 90 ILE A O 1
ATOM 734 N N . VAL A 1 91 ? 2.134 5.221 -10.933 1.00 85.25 91 VAL A N 1
ATOM 735 C CA . VAL A 1 91 ? 2.233 4.460 -9.685 1.00 85.25 91 VAL A CA 1
ATOM 736 C C . VAL A 1 91 ? 1.893 5.347 -8.492 1.00 85.25 91 VAL A C 1
ATOM 738 O O . VAL A 1 91 ? 1.055 4.953 -7.686 1.00 85.25 91 VAL A O 1
ATOM 741 N N . LEU A 1 92 ? 2.451 6.557 -8.401 1.00 87.69 92 LEU A N 1
ATOM 742 C CA . LEU A 1 92 ? 2.165 7.491 -7.311 1.00 87.69 92 LEU A CA 1
ATOM 743 C C . LEU A 1 92 ? 0.688 7.903 -7.284 1.00 87.69 92 LEU A C 1
ATOM 745 O O . LEU A 1 92 ? 0.071 7.960 -6.222 1.00 87.69 92 LEU A O 1
ATOM 749 N N . MET A 1 93 ? 0.090 8.149 -8.450 1.00 83.00 93 MET A N 1
ATOM 750 C CA . MET A 1 93 ? -1.333 8.462 -8.563 1.00 83.00 93 MET A CA 1
ATOM 751 C C . MET A 1 93 ? -2.206 7.288 -8.099 1.00 83.00 93 MET A C 1
ATOM 753 O O . MET A 1 93 ? -3.170 7.490 -7.354 1.00 83.00 93 MET A O 1
ATOM 757 N N . SER A 1 94 ? -1.852 6.063 -8.498 1.00 80.56 94 SER A N 1
ATOM 758 C CA . SER A 1 94 ? -2.523 4.840 -8.053 1.00 80.56 94 SER A CA 1
ATOM 759 C C . SER A 1 94 ? -2.384 4.650 -6.540 1.00 80.56 94 SER A C 1
ATOM 761 O O . SER A 1 94 ? -3.380 4.428 -5.854 1.00 80.56 94 SER A O 1
ATOM 763 N N . GLN A 1 95 ? -1.179 4.839 -5.997 1.00 86.38 95 GLN A N 1
ATOM 764 C CA . GLN A 1 95 ? -0.898 4.764 -4.563 1.00 86.38 95 GLN A CA 1
ATOM 765 C C . GLN A 1 95 ? -1.697 5.797 -3.766 1.00 86.38 95 GLN A C 1
ATOM 767 O O . GLN A 1 95 ? -2.324 5.436 -2.775 1.00 86.38 95 GLN A O 1
ATOM 772 N N . ASN A 1 96 ? -1.747 7.054 -4.214 1.00 85.50 96 ASN A N 1
ATOM 773 C CA . ASN A 1 96 ? -2.514 8.106 -3.545 1.00 85.50 96 ASN A CA 1
ATOM 774 C C . ASN A 1 96 ? -4.012 7.765 -3.486 1.00 85.50 96 ASN A C 1
ATOM 776 O O . ASN A 1 96 ? -4.662 7.929 -2.453 1.00 85.50 96 ASN A O 1
ATOM 780 N N . ARG A 1 97 ? -4.562 7.217 -4.579 1.00 83.25 97 ARG A N 1
ATOM 781 C CA . ARG A 1 97 ? -5.954 6.752 -4.604 1.00 83.25 97 ARG A CA 1
ATOM 782 C C . ARG A 1 97 ? -6.185 5.577 -3.653 1.00 83.25 97 ARG A C 1
ATOM 784 O O . ARG A 1 97 ? -7.152 5.598 -2.896 1.00 83.25 97 ARG A O 1
ATOM 791 N N . GLN A 1 98 ? -5.323 4.562 -3.701 1.00 82.38 98 GLN A N 1
ATOM 792 C CA . GLN A 1 98 ? -5.430 3.390 -2.830 1.00 82.38 98 GLN A CA 1
ATOM 793 C C . GLN A 1 98 ? -5.308 3.783 -1.353 1.00 82.38 98 GLN A C 1
ATOM 795 O O . GLN A 1 98 ? -6.047 3.248 -0.535 1.00 82.38 98 GLN A O 1
ATOM 800 N N . GLY A 1 99 ? -4.455 4.760 -1.025 1.00 87.25 99 GLY A N 1
ATOM 801 C CA . GLY A 1 99 ? -4.320 5.310 0.324 1.00 87.25 99 GLY A CA 1
ATOM 802 C C . GLY A 1 99 ? -5.620 5.925 0.839 1.00 87.25 99 GLY A C 1
ATOM 803 O O . GLY A 1 99 ? -6.069 5.578 1.924 1.00 87.25 99 GLY A O 1
ATOM 804 N N . HIS A 1 100 ? -6.290 6.751 0.030 1.00 82.62 100 HIS A N 1
ATOM 805 C CA . HIS A 1 100 ? -7.581 7.330 0.416 1.00 82.62 100 HIS A CA 1
ATOM 806 C C . HIS A 1 100 ? -8.662 6.259 0.646 1.00 82.62 100 HIS A C 1
ATOM 808 O O . HIS A 1 100 ? -9.439 6.342 1.596 1.00 82.62 100 HIS A O 1
ATOM 814 N N . ILE A 1 101 ? -8.728 5.242 -0.221 1.00 82.00 101 ILE A N 1
ATOM 815 C CA . ILE A 1 101 ? -9.675 4.125 -0.060 1.00 82.00 101 ILE A CA 1
ATOM 816 C C . ILE A 1 101 ? -9.355 3.326 1.207 1.00 82.00 101 ILE A C 1
ATOM 818 O O . ILE A 1 101 ? -10.270 2.935 1.929 1.00 82.00 101 ILE A O 1
ATOM 822 N N . PHE A 1 102 ? -8.071 3.087 1.477 1.00 87.44 102 PHE A N 1
ATOM 823 C CA . PHE 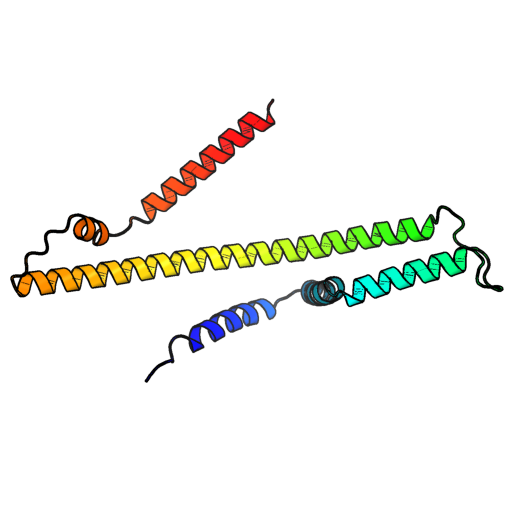A 1 102 ? -7.615 2.382 2.668 1.00 87.44 102 PHE A CA 1
ATOM 824 C C . PHE A 1 102 ? -8.031 3.115 3.949 1.00 87.44 102 PHE A C 1
ATOM 826 O O . PHE A 1 102 ? -8.666 2.499 4.797 1.00 87.44 102 PHE A O 1
ATOM 833 N N . THR A 1 103 ? -7.787 4.426 4.044 1.00 87.00 103 THR A N 1
ATOM 834 C CA . THR A 1 103 ? -8.197 5.240 5.203 1.00 87.00 103 THR A CA 1
ATOM 835 C C . THR A 1 103 ? -9.706 5.193 5.437 1.00 87.00 103 THR A C 1
ATOM 837 O O . THR A 1 103 ? -10.147 5.012 6.567 1.00 87.00 103 THR A O 1
ATOM 840 N N . LEU A 1 104 ? -10.515 5.297 4.377 1.00 81.81 104 LEU A N 1
ATOM 841 C CA . LEU A 1 104 ? -11.971 5.212 4.514 1.00 81.81 104 LEU A CA 1
ATOM 842 C C . LEU A 1 104 ? -12.423 3.830 5.014 1.00 81.81 104 LEU A C 1
ATOM 844 O O . LEU A 1 104 ? -13.331 3.730 5.835 1.00 81.81 104 LEU A O 1
ATOM 848 N N . ARG A 1 105 ? -11.799 2.754 4.516 1.00 81.56 105 ARG A N 1
ATOM 849 C CA . ARG A 1 105 ? -12.085 1.389 4.981 1.00 81.56 105 ARG A CA 1
ATOM 850 C C . ARG A 1 105 ? -11.705 1.200 6.445 1.00 81.56 105 ARG A C 1
ATOM 852 O O . ARG A 1 105 ? -12.468 0.572 7.163 1.00 81.56 105 ARG A O 1
ATOM 859 N N . GLU A 1 106 ? -10.573 1.747 6.871 1.00 87.94 106 GLU A N 1
ATOM 860 C CA . GLU A 1 106 ? -10.113 1.702 8.261 1.00 87.94 106 GLU A CA 1
ATOM 861 C C . GLU A 1 106 ? -11.083 2.436 9.201 1.00 87.94 106 GLU A C 1
ATOM 863 O O . GLU A 1 106 ? -11.461 1.904 10.242 1.00 87.94 106 GLU A O 1
ATOM 868 N N . GLU A 1 107 ? -11.570 3.614 8.801 1.00 84.75 107 GLU A N 1
ATOM 869 C CA . GLU A 1 107 ? -12.563 4.363 9.578 1.00 84.75 107 GLU A CA 1
ATOM 870 C C . GLU A 1 107 ? -13.898 3.606 9.698 1.00 84.75 107 GLU A C 1
ATOM 872 O O . GLU A 1 107 ? -14.496 3.558 10.775 1.00 84.75 107 GLU A O 1
ATOM 877 N N . LEU A 1 108 ? -14.363 2.988 8.607 1.00 83.62 108 LEU A N 1
ATOM 878 C CA . LEU A 1 108 ? -15.572 2.161 8.611 1.00 83.62 108 LEU A CA 1
ATOM 879 C C . LEU A 1 108 ? -15.412 0.913 9.486 1.00 83.62 108 LEU A C 1
ATOM 881 O O . LEU A 1 108 ? -16.316 0.597 10.257 1.00 83.62 108 LEU A O 1
ATOM 885 N N . ASP A 1 109 ? -14.281 0.217 9.381 1.00 88.62 109 ASP A N 1
ATOM 886 C CA . ASP A 1 109 ? -13.989 -0.975 10.181 1.00 88.62 109 ASP A CA 1
ATOM 887 C C . ASP A 1 109 ? -13.959 -0.639 11.678 1.00 88.62 109 ASP A C 1
ATOM 889 O O . ASP A 1 109 ? -14.609 -1.308 12.482 1.00 88.62 109 ASP A O 1
ATOM 893 N N . MET A 1 110 ? -13.328 0.484 12.042 1.00 88.19 110 MET A N 1
ATOM 894 C CA . MET A 1 110 ? -13.343 0.997 13.412 1.00 88.19 110 MET A CA 1
ATOM 895 C C . MET A 1 110 ? -14.773 1.257 13.906 1.00 88.19 110 MET A C 1
ATOM 897 O O . MET A 1 110 ? -15.126 0.845 15.011 1.00 88.19 110 MET A O 1
ATOM 901 N N . GLN A 1 111 ? -15.622 1.904 13.101 1.00 84.88 111 GLN A N 1
ATOM 902 C CA . GLN A 1 111 ? -17.020 2.162 13.470 1.00 84.88 111 GLN A CA 1
ATOM 903 C C . GLN A 1 111 ? -17.826 0.873 13.663 1.00 84.88 111 GLN A C 1
ATOM 905 O O . GLN A 1 111 ? -18.587 0.765 14.626 1.00 84.88 111 GLN A O 1
ATOM 910 N N . VAL A 1 112 ? -17.659 -0.110 12.774 1.00 87.69 112 VAL A N 1
ATOM 911 C CA . VAL A 1 112 ? -18.323 -1.415 12.892 1.00 87.69 112 VAL A CA 1
ATOM 912 C C . VAL A 1 112 ? -17.858 -2.141 14.150 1.00 87.69 112 VAL A C 1
ATOM 914 O O . VAL A 1 112 ? -18.692 -2.677 14.876 1.00 87.69 112 VAL A O 1
ATOM 917 N N . ASN A 1 113 ? -16.559 -2.113 14.451 1.00 87.88 113 ASN A N 1
ATOM 918 C CA . ASN A 1 113 ? -16.017 -2.734 15.653 1.00 87.88 113 ASN A CA 1
ATOM 919 C C . ASN A 1 113 ? -16.572 -2.088 16.933 1.00 87.88 113 ASN A C 1
ATOM 921 O O . ASN A 1 113 ? -17.010 -2.798 17.834 1.00 87.88 113 ASN A O 1
ATOM 925 N N . LEU A 1 114 ? -16.647 -0.753 16.987 1.00 85.69 114 LEU A N 1
ATOM 926 C CA . LEU A 1 114 ? -17.248 -0.029 18.115 1.00 85.69 114 LEU A CA 1
ATOM 927 C C . LEU A 1 114 ? -18.745 -0.333 18.274 1.00 85.69 114 LEU A C 1
ATOM 929 O O . LEU A 1 114 ? -19.251 -0.450 19.392 1.00 85.69 114 LEU A O 1
ATOM 933 N N . LEU A 1 115 ? -19.471 -0.470 17.161 1.00 87.00 115 LEU A N 1
ATOM 934 C CA . LEU A 1 115 ? -20.877 -0.866 17.193 1.00 87.00 115 LEU A CA 1
ATOM 935 C C . LEU A 1 115 ? -21.038 -2.296 17.724 1.00 87.00 115 LEU A C 1
ATOM 937 O O . LEU A 1 115 ? -21.853 -2.519 18.618 1.00 87.00 115 LEU A O 1
ATOM 941 N N . ALA A 1 116 ? -20.243 -3.240 17.217 1.00 89.00 116 ALA A N 1
ATOM 942 C CA . ALA A 1 116 ? -20.253 -4.628 17.666 1.00 89.00 116 ALA A CA 1
ATOM 943 C C . ALA A 1 116 ? -19.920 -4.734 19.160 1.00 89.00 116 ALA A C 1
ATOM 945 O O . ALA A 1 116 ? -20.611 -5.430 19.901 1.00 89.00 116 ALA A O 1
ATOM 946 N N . GLU A 1 117 ? -18.918 -3.991 19.627 1.00 87.88 117 GLU A N 1
ATOM 947 C CA . GLU A 1 117 ? -18.568 -3.904 21.043 1.00 87.88 117 GLU A CA 1
ATOM 948 C C . GLU A 1 117 ? -19.750 -3.401 21.882 1.00 87.88 117 GLU A C 1
ATOM 950 O O . GLU A 1 117 ? -20.127 -4.035 22.868 1.00 87.88 117 GLU A O 1
ATOM 955 N N . ARG A 1 118 ? -20.424 -2.329 21.445 1.00 87.19 118 ARG A N 1
ATOM 956 C CA . ARG A 1 118 ? -21.622 -1.809 22.118 1.00 87.19 118 ARG A CA 1
ATOM 957 C C . ARG A 1 118 ? -22.753 -2.838 22.178 1.00 87.19 118 ARG A C 1
ATOM 959 O O . ARG A 1 118 ? -23.396 -2.975 23.223 1.00 87.19 118 ARG A O 1
ATOM 966 N N . GLU A 1 119 ? -23.018 -3.548 21.085 1.00 88.56 119 GLU A N 1
ATOM 967 C CA . GLU A 1 119 ? -24.036 -4.605 21.025 1.00 88.56 119 GLU A CA 1
ATOM 968 C C . GLU A 1 119 ? -23.692 -5.786 21.945 1.00 88.56 119 GLU A C 1
ATOM 970 O O . GLU A 1 119 ? -24.571 -6.311 22.641 1.00 88.56 119 GLU A O 1
ATOM 975 N N . ILE A 1 120 ? -22.412 -6.163 22.025 1.00 90.94 120 ILE A N 1
ATOM 976 C CA . ILE A 1 120 ? -21.908 -7.171 22.964 1.00 90.94 120 ILE A CA 1
ATOM 977 C C . ILE A 1 120 ? -22.117 -6.695 24.402 1.00 90.94 120 ILE A C 1
ATOM 979 O O . ILE A 1 120 ? -22.709 -7.422 25.201 1.00 90.94 120 ILE A O 1
ATOM 983 N N . THR A 1 121 ? -21.725 -5.465 24.741 1.00 88.94 121 THR A N 1
ATOM 984 C CA . THR A 1 121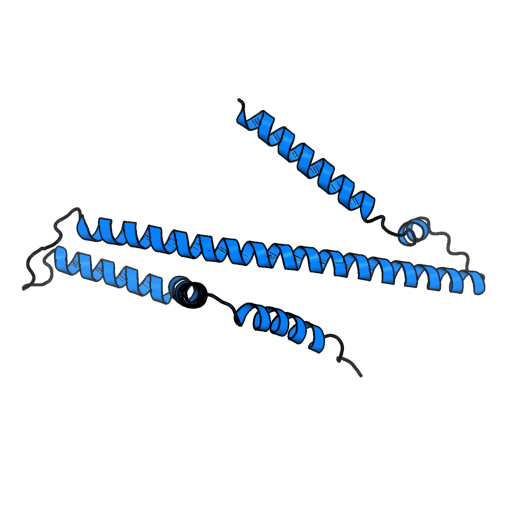 ? -21.938 -4.890 26.076 1.00 88.94 121 THR A CA 1
ATOM 985 C C . THR A 1 121 ? -23.423 -4.860 26.441 1.00 88.94 121 THR A C 1
ATOM 987 O O . THR A 1 121 ? -23.790 -5.222 27.561 1.00 88.94 121 THR A O 1
ATOM 990 N N . MET A 1 122 ? -24.310 -4.483 25.513 1.00 87.94 122 MET A N 1
ATOM 991 C CA . MET A 1 122 ? -25.761 -4.542 25.736 1.00 87.94 122 MET A CA 1
ATOM 992 C C . MET A 1 122 ? -26.244 -5.973 25.981 1.00 87.94 122 MET A C 1
ATOM 994 O O . MET A 1 122 ? -27.008 -6.212 26.919 1.00 87.94 122 MET A O 1
ATOM 998 N N . SER A 1 123 ? -25.759 -6.934 25.198 1.00 91.25 123 SER A N 1
ATOM 999 C CA . SER A 1 123 ? -26.084 -8.351 25.370 1.00 91.25 123 SER A CA 1
ATOM 1000 C C . SER A 1 123 ? -25.629 -8.864 26.741 1.00 91.25 123 SER A C 1
ATOM 1002 O O . SER A 1 123 ? -26.411 -9.489 27.458 1.00 91.25 123 SER A O 1
ATOM 1004 N N . LEU A 1 124 ? -24.411 -8.518 27.176 1.00 89.69 124 LEU A N 1
ATOM 1005 C CA . LEU A 1 124 ? -23.888 -8.846 28.506 1.00 89.69 124 LEU A CA 1
ATOM 1006 C C . LEU A 1 124 ? -24.708 -8.193 29.628 1.00 89.69 124 LEU A C 1
ATOM 1008 O O . LEU A 1 124 ? -24.999 -8.847 30.632 1.00 89.69 124 LEU A O 1
ATOM 1012 N N . LYS A 1 125 ? -25.135 -6.932 29.461 1.00 86.50 125 LYS A N 1
ATOM 1013 C CA . LYS A 1 125 ? -26.034 -6.248 30.409 1.00 86.50 125 LYS A CA 1
ATOM 1014 C C . LYS A 1 125 ? -27.350 -7.014 30.560 1.00 86.50 125 LYS A C 1
ATOM 1016 O O . LYS A 1 125 ? -27.775 -7.263 31.689 1.00 86.50 125 LYS A O 1
ATOM 1021 N N . ILE A 1 126 ? -27.964 -7.438 29.454 1.00 89.62 126 ILE A N 1
ATOM 1022 C CA . ILE A 1 126 ? -29.209 -8.220 29.468 1.00 89.62 126 ILE A CA 1
ATOM 1023 C C . ILE A 1 126 ? -28.994 -9.575 30.157 1.00 89.62 126 ILE A C 1
ATOM 1025 O O . ILE A 1 126 ? -29.760 -9.927 31.056 1.00 89.62 126 ILE A O 1
ATOM 1029 N N . LEU A 1 127 ? -27.925 -10.301 29.815 1.00 88.75 127 LEU A N 1
ATOM 1030 C CA . LEU A 1 127 ? -27.588 -11.585 30.442 1.00 88.75 127 LEU A CA 1
ATOM 1031 C C . LEU A 1 127 ? -27.363 -11.446 31.955 1.00 88.75 127 LEU A C 1
ATOM 1033 O O . LEU A 1 127 ? -27.869 -12.254 32.735 1.00 88.75 127 LEU A O 1
ATOM 1037 N N . LYS A 1 128 ? -26.674 -10.387 32.396 1.00 86.06 128 LYS A N 1
ATOM 1038 C CA . LYS A 1 128 ? -26.462 -10.087 33.820 1.00 86.06 128 LYS A CA 1
ATOM 1039 C C . LYS A 1 128 ? -27.779 -9.815 34.552 1.00 86.06 128 LYS A C 1
ATOM 1041 O O . LYS A 1 128 ? -27.966 -10.293 35.673 1.00 86.06 128 LYS A O 1
ATOM 1046 N N . LEU A 1 129 ? -28.701 -9.074 33.932 1.00 86.50 129 LEU A N 1
ATOM 1047 C CA . LEU A 1 129 ? -30.031 -8.815 34.495 1.00 86.50 129 LEU A CA 1
ATOM 1048 C C . LEU A 1 129 ? -30.851 -10.106 34.630 1.00 86.50 129 LEU A C 1
ATOM 1050 O O . LEU A 1 129 ? -31.481 -10.322 35.667 1.00 86.50 129 LEU A O 1
ATOM 1054 N N . MET A 1 130 ? -30.804 -10.984 33.624 1.00 87.75 130 MET A N 1
ATOM 1055 C CA . MET A 1 130 ? -31.463 -12.293 33.667 1.00 87.75 130 MET A CA 1
ATOM 1056 C C . MET A 1 130 ? -30.883 -13.189 34.768 1.00 87.75 130 MET A C 1
ATOM 1058 O O . MET A 1 130 ? -31.637 -13.715 35.584 1.00 87.75 130 MET A O 1
ATOM 1062 N N . ALA A 1 131 ? -29.555 -13.304 34.854 1.00 86.75 131 ALA A N 1
ATOM 1063 C CA . ALA A 1 131 ? -28.887 -14.094 35.888 1.00 86.75 131 ALA A CA 1
ATOM 1064 C C . ALA A 1 131 ? -29.244 -13.616 37.306 1.00 86.75 131 ALA A C 1
ATOM 1066 O O . ALA A 1 131 ? -29.543 -14.432 38.180 1.00 86.75 131 ALA A O 1
ATOM 1067 N N . SER A 1 132 ? -29.300 -12.294 37.510 1.00 84.50 132 SER A N 1
ATOM 1068 C CA . SER A 1 132 ? -29.733 -11.688 38.774 1.00 84.50 132 SER A CA 1
ATOM 1069 C C . SER A 1 132 ? -31.177 -12.068 39.131 1.00 84.50 132 SER A C 1
ATOM 1071 O O . SER A 1 132 ? -31.442 -12.491 40.256 1.00 84.50 132 SER A O 1
ATOM 1073 N N . LYS A 1 133 ? -32.108 -12.014 38.164 1.00 87.00 133 LYS A N 1
ATOM 1074 C CA . LYS A 1 133 ? -33.505 -12.458 38.351 1.00 87.00 133 LYS A CA 1
ATOM 1075 C C . LYS A 1 133 ? -33.628 -13.951 38.671 1.00 87.00 133 LYS A C 1
ATOM 1077 O O . LYS A 1 133 ? -34.535 -14.327 39.405 1.00 87.00 133 LYS A O 1
ATOM 1082 N N . MET A 1 134 ? -32.729 -14.784 38.150 1.00 87.50 134 MET A N 1
ATOM 1083 C CA . MET A 1 134 ? -32.681 -16.227 38.424 1.00 87.50 134 MET A CA 1
ATOM 1084 C C . MET A 1 134 ? -31.980 -16.580 39.749 1.00 87.50 134 MET A C 1
ATOM 1086 O O . MET A 1 134 ? -31.853 -17.756 40.077 1.00 87.50 134 MET A O 1
ATOM 1090 N N . GLY A 1 135 ? -31.507 -15.590 40.517 1.00 82.31 135 GLY A N 1
ATOM 1091 C CA . GLY A 1 135 ? -30.793 -15.816 41.779 1.00 82.31 135 GLY A CA 1
ATOM 1092 C C . GLY A 1 135 ? -29.350 -16.306 41.607 1.00 82.31 135 GLY A C 1
ATOM 1093 O O . GLY A 1 135 ? -28.710 -16.703 42.581 1.00 82.31 135 GLY A O 1
ATOM 1094 N N . ILE A 1 136 ? -28.809 -16.260 40.386 1.00 82.25 136 ILE A N 1
ATOM 1095 C CA . ILE A 1 136 ? -27.447 -16.692 40.071 1.00 82.25 136 ILE A CA 1
ATOM 1096 C C . ILE A 1 136 ? -26.496 -15.516 40.329 1.00 82.25 136 ILE A C 1
ATOM 1098 O O . ILE A 1 136 ? -26.439 -14.552 39.564 1.00 82.25 136 ILE A O 1
ATOM 1102 N N . LYS A 1 137 ? -25.718 -15.584 41.418 1.00 72.12 137 LYS A N 1
ATOM 1103 C CA . LYS A 1 137 ? -24.676 -14.587 41.717 1.00 72.12 137 LYS A CA 1
ATOM 1104 C C . LYS A 1 137 ? -23.445 -14.817 40.842 1.00 72.12 137 LYS A C 1
ATOM 1106 O O . LYS A 1 137 ? -22.555 -15.584 41.207 1.00 72.12 137 LYS A O 1
ATOM 1111 N N . ILE A 1 138 ? -23.366 -14.102 39.724 1.00 69.56 138 ILE A N 1
ATOM 1112 C CA . ILE A 1 138 ? -22.146 -14.036 38.915 1.00 69.56 138 ILE A CA 1
ATOM 1113 C C . ILE A 1 138 ? -21.143 -13.114 39.623 1.00 69.56 138 ILE A C 1
ATOM 1115 O O . ILE A 1 138 ? -21.332 -11.900 39.677 1.00 69.56 138 ILE A O 1
ATOM 1119 N N . ARG A 1 139 ? -20.090 -13.700 40.200 1.00 65.75 139 ARG A N 1
ATOM 1120 C CA . ARG A 1 139 ? -18.949 -12.992 40.800 1.00 65.75 139 ARG A CA 1
ATOM 1121 C C . ARG A 1 139 ? -17.733 -13.207 39.907 1.00 65.75 139 ARG A C 1
ATOM 1123 O O . ARG A 1 139 ? -16.921 -14.080 40.184 1.00 65.75 139 ARG A O 1
ATOM 1130 N N . ASN A 1 140 ? -17.666 -12.467 38.807 1.00 73.75 140 ASN A N 1
ATOM 1131 C CA . ASN A 1 140 ? -16.460 -12.388 37.993 1.00 73.75 140 ASN A CA 1
ATOM 1132 C C . ASN A 1 140 ? -16.137 -10.904 37.758 1.00 73.75 140 ASN A C 1
ATOM 1134 O O . ASN A 1 140 ? -16.960 -10.179 37.198 1.00 73.75 140 ASN A O 1
ATOM 1138 N N . GLU A 1 141 ? -14.976 -10.469 38.250 1.00 72.25 141 GLU A N 1
ATOM 1139 C CA . GLU A 1 141 ? -14.451 -9.104 38.115 1.00 72.25 141 GLU A CA 1
ATOM 1140 C C . GLU A 1 141 ? -14.248 -8.736 36.636 1.00 72.25 141 GLU A C 1
ATOM 1142 O O . GLU A 1 141 ? -14.626 -7.644 36.215 1.00 72.25 141 GLU A O 1
ATOM 1147 N N . GLU A 1 142 ? -13.817 -9.705 35.823 1.00 68.69 142 GLU A N 1
ATOM 1148 C CA . GLU A 1 142 ? -13.621 -9.583 34.373 1.00 68.69 142 GLU A CA 1
ATOM 1149 C C . GLU A 1 142 ? -14.935 -9.256 33.641 1.00 68.69 142 GLU A C 1
ATOM 1151 O O . GLU A 1 142 ? -14.991 -8.354 32.811 1.00 68.69 142 GLU A O 1
ATOM 1156 N N . LEU A 1 143 ? -16.053 -9.888 34.023 1.00 73.06 143 LEU A N 1
ATOM 1157 C CA . LEU A 1 143 ? -17.374 -9.564 33.463 1.00 73.06 143 LEU A CA 1
ATOM 1158 C C . LEU A 1 143 ? -17.845 -8.159 33.878 1.00 73.06 143 LEU A C 1
ATOM 1160 O O . LEU A 1 143 ? -18.601 -7.506 33.159 1.00 73.06 143 LEU A O 1
ATOM 1164 N N . GLY A 1 144 ? -17.430 -7.697 35.061 1.00 73.69 144 GLY A N 1
ATOM 1165 C CA . GLY A 1 144 ? -17.683 -6.335 35.524 1.00 73.69 144 GLY A CA 1
ATOM 1166 C C . GLY A 1 144 ? -16.978 -5.294 34.659 1.00 73.69 144 GLY A C 1
ATOM 1167 O O . GLY A 1 144 ? -17.566 -4.250 34.381 1.00 73.69 144 GLY A O 1
ATOM 1168 N N . GLU A 1 145 ? -15.767 -5.604 34.203 1.00 73.56 145 GLU A N 1
ATOM 1169 C CA . GLU A 1 145 ? -14.987 -4.779 33.280 1.00 73.56 145 GLU A CA 1
ATOM 1170 C C . GLU A 1 145 ? -15.601 -4.775 31.874 1.00 73.56 145 GLU A C 1
ATOM 1172 O O . GLU A 1 145 ? -15.850 -3.704 31.333 1.00 73.56 145 GLU A O 1
ATOM 1177 N N . MET A 1 146 ? -15.969 -5.940 31.330 1.00 71.75 146 MET A N 1
ATOM 1178 C CA . MET A 1 146 ? -16.549 -6.073 29.978 1.00 71.75 146 MET A CA 1
ATOM 1179 C C . MET A 1 146 ? -17.926 -5.404 29.799 1.00 71.75 146 MET A C 1
ATOM 1181 O O . MET A 1 146 ? -18.365 -5.136 28.682 1.00 71.75 146 MET A O 1
ATOM 1185 N N . VAL A 1 147 ? -18.658 -5.172 30.895 1.00 75.00 147 VAL A N 1
ATOM 1186 C CA . VAL A 1 147 ? -19.967 -4.491 30.877 1.00 75.00 147 VAL A CA 1
ATOM 1187 C C . VAL A 1 147 ? -19.825 -2.962 30.859 1.00 75.00 147 VAL A C 1
ATOM 1189 O O . VAL A 1 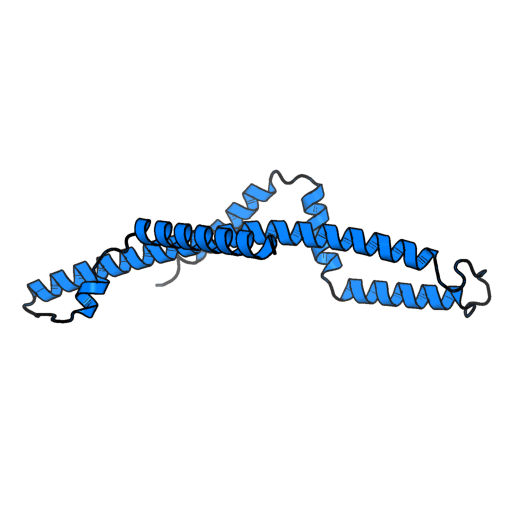147 ? -20.809 -2.253 30.605 1.00 75.00 147 VAL A O 1
ATOM 1192 N N . LYS A 1 148 ? -18.627 -2.436 31.138 1.00 77.50 148 LYS A N 1
ATOM 1193 C CA . LYS A 1 148 ? -18.357 -1.003 31.014 1.00 77.50 148 LYS A CA 1
ATOM 1194 C C . LYS A 1 148 ? -18.433 -0.630 29.534 1.00 77.50 148 LYS A C 1
ATOM 1196 O O . LYS A 1 148 ? -17.999 -1.384 28.673 1.00 77.50 148 LYS A O 1
ATOM 1201 N N . GLU A 1 149 ? -19.052 0.507 29.242 1.00 68.19 149 GLU A N 1
ATOM 1202 C CA . GLU A 1 149 ? -19.035 1.036 27.881 1.00 68.19 149 GLU A CA 1
ATOM 1203 C C . GLU A 1 149 ? -17.649 1.598 27.589 1.00 68.19 149 GLU A C 1
ATOM 1205 O O . GLU A 1 149 ? -17.077 2.310 28.417 1.00 68.19 149 GLU A O 1
ATOM 1210 N N . THR A 1 150 ? -17.130 1.277 26.412 1.00 70.50 150 THR A N 1
ATOM 1211 C CA . THR A 1 150 ? -15.854 1.801 25.939 1.00 70.50 150 THR A CA 1
ATOM 1212 C C . THR A 1 150 ? -16.006 3.279 25.602 1.00 70.50 150 THR A C 1
ATOM 1214 O O . THR A 1 150 ? -16.813 3.665 24.753 1.00 70.50 150 THR A O 1
ATOM 1217 N N . ASP A 1 151 ? -15.248 4.129 26.299 1.00 71.19 151 ASP A N 1
ATOM 1218 C CA . ASP A 1 151 ? -15.241 5.571 26.059 1.00 71.19 151 ASP A CA 1
ATOM 1219 C C . ASP A 1 151 ? -14.409 5.882 24.809 1.00 71.19 151 ASP A C 1
ATOM 1221 O O . ASP A 1 151 ? -13.179 5.950 24.839 1.00 71.19 151 ASP A O 1
ATOM 1225 N N . ILE A 1 152 ? -15.098 6.098 23.691 1.00 70.06 152 ILE A N 1
ATOM 1226 C CA . ILE A 1 152 ? -14.495 6.477 22.405 1.00 70.06 152 ILE A CA 1
ATOM 1227 C C . ILE A 1 152 ? -13.641 7.754 22.547 1.00 70.06 152 ILE A C 1
ATOM 1229 O O . ILE A 1 152 ? -12.607 7.890 21.890 1.00 70.06 152 ILE A O 1
ATOM 1233 N N . SER A 1 153 ? -14.015 8.668 23.449 1.00 70.56 153 SER A N 1
ATOM 1234 C CA . SER A 1 153 ? -13.287 9.921 23.695 1.00 70.56 153 SER A CA 1
ATOM 1235 C C . SER A 1 153 ? -11.920 9.680 24.335 1.00 70.56 153 SER A C 1
ATOM 1237 O O . SER A 1 153 ? -10.995 10.465 24.114 1.00 70.56 153 SER A O 1
ATOM 1239 N N . TYR A 1 154 ? -11.782 8.606 25.122 1.00 72.25 154 TYR A N 1
ATOM 1240 C CA . TYR A 1 154 ? -10.504 8.189 25.696 1.00 72.25 154 TYR A CA 1
ATOM 1241 C C . TYR A 1 154 ? -9.564 7.685 24.597 1.00 72.25 154 TYR A C 1
ATOM 1243 O O . TYR A 1 154 ? -8.443 8.178 24.487 1.00 72.25 154 TYR A O 1
ATOM 1251 N N . ILE A 1 155 ? -10.053 6.805 23.715 1.00 76.50 155 ILE A N 1
ATOM 1252 C CA . ILE A 1 155 ? -9.274 6.279 22.582 1.00 76.50 155 ILE A CA 1
ATOM 1253 C C . ILE A 1 155 ? -8.834 7.418 21.651 1.00 76.50 155 ILE A C 1
ATOM 1255 O O . ILE A 1 155 ? -7.669 7.494 21.265 1.00 76.50 155 ILE A O 1
ATOM 1259 N N . GLN A 1 156 ? -9.735 8.352 21.331 1.00 73.88 156 GLN A N 1
ATOM 1260 C CA . GLN A 1 156 ? -9.407 9.498 20.481 1.00 73.88 156 GLN A CA 1
ATOM 1261 C C . GLN A 1 156 ? -8.319 10.390 21.104 1.00 73.88 156 GLN A C 1
ATOM 1263 O O . GLN A 1 156 ? -7.422 10.851 20.395 1.00 73.88 156 GLN A O 1
ATOM 1268 N N . ARG A 1 157 ? -8.387 10.635 22.419 1.00 79.19 157 ARG A N 1
ATOM 1269 C CA . ARG A 1 157 ? -7.394 11.439 23.145 1.00 79.19 157 ARG A CA 1
ATOM 1270 C C . ARG A 1 157 ? -6.030 10.757 23.168 1.00 79.19 157 ARG A C 1
ATOM 1272 O O . ARG A 1 157 ? -5.037 11.406 22.857 1.00 79.19 157 ARG A O 1
ATOM 1279 N N . GLU A 1 158 ? -6.003 9.460 23.453 1.00 80.56 158 GLU A N 1
ATOM 1280 C CA . GLU A 1 158 ? -4.790 8.640 23.469 1.00 80.56 158 GLU A CA 1
ATOM 1281 C C . GLU A 1 158 ? -4.103 8.631 22.092 1.00 80.56 158 GLU A C 1
ATOM 1283 O O . GLU A 1 158 ? -2.913 8.926 21.978 1.00 80.56 158 GLU A O 1
ATOM 1288 N N . ILE A 1 159 ? -4.862 8.403 21.011 1.00 81.69 159 ILE A N 1
ATOM 1289 C CA . ILE A 1 159 ? -4.331 8.451 19.639 1.00 81.69 159 ILE A CA 1
ATOM 1290 C C . ILE A 1 159 ? -3.772 9.847 19.318 1.00 81.69 159 ILE A C 1
ATOM 1292 O O . ILE A 1 159 ? -2.682 9.966 18.751 1.00 81.69 159 ILE A O 1
ATOM 1296 N N . GLN A 1 160 ? -4.477 10.922 19.691 1.00 81.31 160 GLN A N 1
ATOM 1297 C CA . GLN A 1 160 ? -3.991 12.289 19.478 1.00 81.31 160 GLN A CA 1
ATOM 1298 C C . GLN A 1 160 ? -2.702 12.583 20.251 1.00 81.31 160 GLN A C 1
ATOM 1300 O O . GLN A 1 160 ? -1.797 13.220 19.700 1.00 81.31 160 GLN A O 1
ATOM 1305 N N . GLU A 1 161 ? -2.595 12.125 21.497 1.00 87.38 161 GLU A N 1
ATOM 1306 C CA . GLU A 1 161 ? -1.387 12.277 22.308 1.00 87.38 161 GLU A CA 1
ATOM 1307 C C . GLU A 1 161 ? -0.205 11.530 21.684 1.00 87.38 161 GLU A C 1
ATOM 1309 O O . GLU A 1 161 ? 0.851 12.135 21.479 1.00 87.38 161 GLU A O 1
ATOM 1314 N N . GLN A 1 162 ? -0.400 10.281 21.256 1.00 85.00 162 GLN A N 1
ATOM 1315 C CA . GLN A 1 162 ? 0.646 9.489 20.602 1.00 85.00 162 GLN A CA 1
ATOM 1316 C C . GLN A 1 162 ? 1.103 10.100 19.269 1.00 85.00 162 GLN A C 1
ATOM 1318 O O . GLN A 1 162 ? 2.306 10.161 18.989 1.00 85.00 162 GLN A O 1
ATOM 1323 N N . ILE A 1 163 ? 0.178 10.611 18.447 1.00 85.25 163 ILE A N 1
ATOM 1324 C CA . ILE A 1 163 ? 0.517 11.316 17.200 1.00 85.25 163 ILE A CA 1
ATOM 1325 C C . ILE A 1 163 ? 1.320 12.587 17.506 1.00 85.25 163 ILE A C 1
ATOM 1327 O O . ILE A 1 163 ? 2.332 12.861 16.846 1.00 85.25 163 ILE A O 1
ATOM 1331 N N . GLN A 1 164 ? 0.909 13.369 18.510 1.00 85.69 164 GLN A N 1
ATOM 1332 C CA . GLN A 1 164 ? 1.648 14.562 18.920 1.00 85.69 164 GLN A CA 1
ATOM 1333 C C . GLN A 1 164 ? 3.044 14.214 19.437 1.00 85.69 164 GLN A C 1
ATOM 1335 O O . GLN A 1 164 ? 4.009 14.899 19.089 1.00 85.69 164 GLN A O 1
ATOM 1340 N N . GLU A 1 165 ? 3.176 13.161 20.236 1.00 88.25 165 GLU A N 1
ATOM 1341 C CA . GLU A 1 165 ? 4.452 12.709 20.778 1.00 88.25 165 GLU A CA 1
ATOM 1342 C C . GLU A 1 165 ? 5.401 12.253 19.662 1.00 88.25 165 GLU A C 1
ATOM 1344 O O . GLU A 1 165 ? 6.523 12.758 19.561 1.00 88.25 165 GLU A O 1
ATOM 1349 N N . ARG A 1 166 ? 4.923 11.405 18.741 1.00 82.38 166 ARG A N 1
ATOM 1350 C CA . ARG A 1 166 ? 5.661 10.984 17.535 1.00 82.38 166 ARG A CA 1
ATOM 1351 C C . ARG A 1 166 ? 6.109 12.180 16.695 1.00 82.38 166 ARG A C 1
ATOM 1353 O O . ARG A 1 166 ? 7.269 12.251 16.285 1.00 82.38 166 ARG A O 1
ATOM 1360 N N . THR A 1 167 ? 5.229 13.163 16.495 1.00 82.00 167 THR A N 1
ATOM 1361 C CA . THR A 1 167 ? 5.540 14.394 15.747 1.00 82.00 167 THR A CA 1
ATOM 1362 C C . THR A 1 167 ? 6.614 15.231 16.453 1.00 82.00 167 THR A C 1
ATOM 1364 O O . THR A 1 167 ? 7.530 15.754 15.811 1.00 82.00 167 THR A O 1
ATOM 1367 N N . ARG A 1 168 ? 6.546 15.350 17.786 1.00 82.81 168 ARG A N 1
ATOM 1368 C CA . ARG A 1 168 ? 7.554 16.052 18.601 1.00 82.81 168 ARG A CA 1
ATOM 1369 C C . ARG A 1 168 ? 8.912 15.346 18.547 1.00 82.81 168 ARG A C 1
ATOM 1371 O O . ARG A 1 168 ? 9.931 16.022 18.402 1.00 82.81 168 ARG A O 1
ATOM 1378 N N . LEU A 1 169 ? 8.931 14.015 18.625 1.00 81.00 169 LEU A N 1
ATOM 1379 C CA . LEU A 1 169 ? 10.143 13.196 18.526 1.00 81.00 169 LEU A CA 1
ATOM 1380 C C . LEU A 1 169 ? 10.796 13.320 17.143 1.00 81.00 169 LEU A C 1
ATOM 1382 O O . LEU A 1 169 ? 11.993 13.593 17.058 1.00 81.00 169 LEU A O 1
ATOM 1386 N N . SER A 1 170 ? 10.012 13.237 16.064 1.00 78.44 170 SER A N 1
ATOM 1387 C CA . SER A 1 170 ? 10.510 13.422 14.694 1.00 78.44 170 SER A CA 1
ATOM 1388 C C . SER A 1 170 ? 11.117 14.813 14.474 1.00 78.44 170 SER A C 1
ATOM 1390 O O . SER A 1 170 ? 12.171 14.928 13.851 1.00 78.44 170 SER A O 1
ATOM 1392 N N . ARG A 1 171 ? 10.512 15.877 15.029 1.00 78.62 171 ARG A N 1
ATOM 1393 C CA . ARG A 1 171 ? 11.069 17.244 14.967 1.00 78.62 171 ARG A CA 1
ATOM 1394 C C . ARG A 1 171 ? 12.367 17.413 15.760 1.00 78.6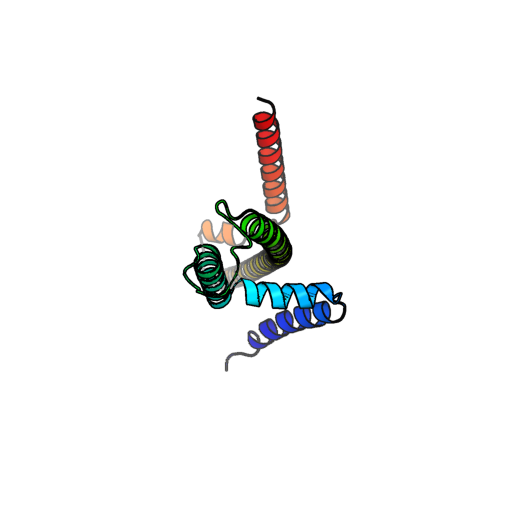2 171 ARG A C 1
ATOM 1396 O O . ARG A 1 171 ? 13.191 18.239 15.378 1.00 78.62 171 ARG A O 1
ATOM 1403 N N . LYS A 1 172 ? 12.546 16.681 16.865 1.00 76.25 172 LYS A N 1
ATOM 1404 C CA . LYS A 1 172 ? 13.798 16.689 17.641 1.00 76.25 172 LYS A CA 1
ATOM 1405 C C . LYS A 1 172 ? 14.923 15.940 16.923 1.00 76.25 172 LYS A C 1
ATOM 1407 O O . LYS A 1 172 ? 16.064 16.378 16.997 1.00 76.25 172 LYS A O 1
ATOM 1412 N N . LEU A 1 173 ? 14.601 14.848 16.227 1.00 73.69 173 LEU A N 1
ATOM 1413 C CA . LEU A 1 173 ? 15.574 14.031 15.495 1.00 73.69 173 LEU A CA 1
ATOM 1414 C C . LEU A 1 173 ? 16.025 14.672 14.173 1.00 73.69 173 LEU A C 1
ATOM 1416 O O . LEU A 1 173 ? 17.196 14.576 13.842 1.00 73.69 173 LEU A O 1
ATOM 1420 N N . GLY A 1 174 ? 15.148 15.386 13.458 1.00 66.62 174 GLY A N 1
ATOM 1421 C CA . GLY A 1 174 ? 15.504 16.088 12.212 1.00 66.62 174 GLY A CA 1
ATOM 1422 C C . GLY A 1 174 ? 16.268 17.413 12.383 1.00 66.62 174 GLY A C 1
ATOM 1423 O O . GLY A 1 174 ? 16.501 18.105 11.399 1.00 66.62 174 GLY A O 1
ATOM 1424 N N . LYS A 1 175 ? 16.607 17.806 13.620 1.00 58.34 175 LYS A N 1
ATOM 1425 C CA . LYS A 1 175 ? 17.354 19.037 13.955 1.00 58.34 175 LYS A CA 1
ATOM 1426 C C . LYS A 1 175 ? 18.805 18.779 14.397 1.00 58.34 175 LYS A C 1
ATOM 1428 O O . LYS A 1 175 ? 19.459 19.714 14.855 1.00 58.34 175 LYS A O 1
ATOM 1433 N N . LYS A 1 176 ? 19.280 17.537 14.314 1.00 45.69 176 LYS A N 1
ATOM 1434 C CA . LYS A 1 176 ? 20.626 17.112 14.713 1.00 45.69 176 LYS A CA 1
ATOM 1435 C C . LYS A 1 176 ? 21.401 16.648 13.489 1.00 45.69 176 LYS A C 1
ATOM 1437 O O . LYS A 1 176 ? 22.624 16.888 13.478 1.00 45.69 176 LYS A O 1
#

Foldseek 3Di:
DDDPPVVVVVVVVVVVVVVVVPPDDPVVVVLVVVCVCVPDPVNVVVVVVVVVVLCCLLVCVDVPHPNPQHPVRPVVVVVVVVVVVVVVVSVVVVVVVVVVVVVVVVVVVVVVVLVVLVVVLVVLVVVVVVCVVVVNDDPDVVSVVSNDRDDPVVVVVVVVVVVVVVVVVVVVVVVD

Radius of gyration: 29.72 Å; chains: 1; bounding box: 61×39×86 Å

Sequence (176 aa):
MPTDHVKSSHHLIQSFEADQLKNRPKFIQIADRLTLLFGSISFFILNALLFIVWIAINTGFVPFVPVFDPYPFILLTMFVSLEAIFLSIIVLMSQNRQGHIFTLREELDMQVNLLAEREITMSLKILKLMASKMGIKIRNEELGEMVKETDISYIQREIQEQIQERTRLSRKLGKK